Protein AF-A0A3D3NVE0-F1 (afdb_monomer)

Sequence (120 aa):
MKARNIKAADLFCGAGGTSTGAQMAADACGVRLELTAINHWDVAIETHSANHPGARHLCADVNDVRPETFFKRGELDWLFASPECTHFSKARGGLPVDDQRRCGARRVLDWAERIYPARI

Nearest PDB structures (foldseek):
  7qw7-assembly1_A  TM=7.336E-01  e=4.337E-04  Geobacillus stearothermophilus
  6uxx-assembly1_A  TM=7.575E-01  e=9.224E-04  Homo sapiens
  6d6y-assembly1_A  TM=6.893E-01  e=7.638E-04  Moorena bouillonii
  6ugh-assembly1_A  TM=7.575E-01  e=1.842E-03  Homo sapiens
  6cca-assembly1_A  TM=6.351E-01  e=5.237E-04  Sorangium cellulosum

pLDDT: mean 88.84, std 12.3, range [47.12, 98.44]

Solvent-accessible surface area (backbone atoms only — not comparable to full-atom values): 6992 Å² total; per-residue (Å²): 129,84,83,66,65,44,32,33,38,31,40,48,32,50,64,29,69,67,57,51,53,52,46,55,52,27,54,76,69,76,35,52,72,48,40,37,37,30,28,62,45,63,70,31,46,52,46,22,39,74,73,41,71,87,44,48,77,42,78,36,52,70,87,78,57,62,60,72,83,80,32,53,70,45,58,33,54,42,83,47,72,55,55,84,51,68,87,77,42,78,87,55,72,80,61,86,76,63,71,79,75,56,52,60,59,58,50,55,54,54,45,45,69,69,27,40,53,37,88,127

Structure (mmCIF, N/CA/C/O backbone):
data_AF-A0A3D3NVE0-F1
#
_entry.id   AF-A0A3D3NVE0-F1
#
loop_
_atom_site.group_PDB
_atom_site.id
_atom_site.type_symbol
_atom_site.label_atom_id
_atom_site.label_alt_id
_atom_site.label_comp_id
_atom_site.label_asym_id
_atom_site.label_entity_id
_atom_site.label_seq_id
_atom_site.pdbx_PDB_ins_code
_atom_site.Cartn_x
_atom_site.Cartn_y
_atom_site.Cartn_z
_atom_site.occupancy
_atom_site.B_iso_or_equiv
_atom_site.auth_seq_id
_atom_site.auth_comp_id
_atom_site.auth_asym_id
_atom_site.auth_atom_id
_atom_site.pdbx_PDB_model_num
ATOM 1 N N . MET A 1 1 ? -11.438 5.634 26.335 1.00 47.12 1 MET A N 1
ATOM 2 C CA . MET A 1 1 ? -11.748 5.729 24.890 1.00 47.12 1 MET A CA 1
ATOM 3 C C . MET A 1 1 ? -11.451 4.370 24.276 1.00 47.12 1 MET A C 1
ATOM 5 O O . MET A 1 1 ? -10.378 3.854 24.550 1.00 47.12 1 MET A O 1
ATOM 9 N N . LYS A 1 2 ? -12.382 3.737 23.546 1.00 49.00 2 LYS A N 1
ATOM 10 C CA . LYS A 1 2 ? -12.055 2.503 22.807 1.00 49.00 2 LYS A CA 1
ATOM 11 C C . LYS A 1 2 ? -11.011 2.860 21.750 1.00 49.00 2 LYS A C 1
ATOM 13 O O . LYS A 1 2 ? -11.224 3.822 21.015 1.00 49.00 2 LYS A O 1
ATOM 18 N N . ALA A 1 3 ? -9.904 2.127 21.702 1.00 60.00 3 ALA A N 1
ATOM 19 C CA . ALA A 1 3 ? -8.938 2.266 20.624 1.00 60.00 3 ALA A CA 1
ATOM 20 C C . ALA A 1 3 ? -9.660 1.997 19.296 1.00 60.00 3 ALA A C 1
ATOM 22 O O . ALA A 1 3 ? -10.305 0.958 19.147 1.00 60.00 3 ALA A O 1
ATOM 23 N N . ARG A 1 4 ? -9.642 2.966 18.375 1.00 79.69 4 ARG A N 1
ATOM 24 C CA . ARG A 1 4 ? -10.176 2.746 17.027 1.00 79.69 4 ARG A CA 1
ATOM 25 C C . ARG A 1 4 ? -9.146 1.984 16.206 1.00 79.69 4 ARG A C 1
ATOM 27 O O . ARG A 1 4 ? -7.949 2.199 16.380 1.00 79.69 4 ARG A O 1
ATOM 34 N N . ASN A 1 5 ? -9.627 1.119 15.322 1.00 89.62 5 ASN A N 1
ATOM 35 C CA . ASN A 1 5 ? -8.783 0.483 14.319 1.00 89.62 5 ASN A CA 1
ATOM 36 C C . ASN 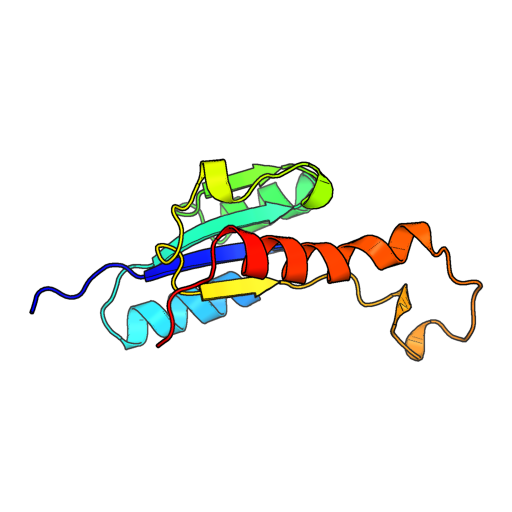A 1 5 ? -8.165 1.565 13.423 1.00 89.62 5 ASN A C 1
ATOM 38 O O . ASN A 1 5 ? -8.796 2.595 13.173 1.00 89.62 5 ASN A O 1
ATOM 42 N N . ILE A 1 6 ? -6.949 1.313 12.952 1.00 94.50 6 ILE A N 1
ATOM 43 C CA . ILE A 1 6 ? -6.244 2.162 11.997 1.00 94.50 6 ILE A CA 1
ATOM 44 C C . ILE A 1 6 ? -6.589 1.691 10.593 1.00 94.50 6 ILE A C 1
ATOM 46 O O . ILE A 1 6 ? -6.355 0.529 10.259 1.00 94.50 6 ILE A O 1
ATOM 50 N N . LYS A 1 7 ? -7.119 2.587 9.762 1.00 96.38 7 LYS A N 1
ATOM 51 C CA . LYS A 1 7 ? -7.389 2.302 8.349 1.00 96.38 7 LYS A CA 1
ATOM 52 C C . LYS A 1 7 ? -6.215 2.756 7.498 1.00 96.38 7 LYS A C 1
ATOM 54 O O . LYS A 1 7 ? -5.865 3.935 7.507 1.00 96.38 7 LYS A O 1
ATOM 59 N N . ALA A 1 8 ? -5.636 1.837 6.735 1.00 97.12 8 ALA A N 1
ATOM 60 C CA . ALA A 1 8 ? -4.471 2.110 5.906 1.00 97.12 8 ALA A CA 1
ATOM 61 C C . ALA A 1 8 ? -4.666 1.669 4.453 1.00 97.12 8 ALA A C 1
ATOM 63 O O . ALA A 1 8 ? -5.370 0.699 4.160 1.00 97.12 8 ALA A O 1
ATOM 64 N N . ALA A 1 9 ? -3.996 2.372 3.546 1.00 97.69 9 ALA A N 1
ATOM 65 C CA . ALA A 1 9 ? -3.888 2.013 2.142 1.00 97.69 9 ALA A CA 1
ATOM 66 C C . ALA A 1 9 ? -2.409 1.946 1.751 1.00 97.69 9 ALA A C 1
ATOM 68 O O . ALA A 1 9 ? -1.656 2.864 2.068 1.00 97.69 9 ALA A O 1
ATOM 69 N N . ASP A 1 10 ? -2.010 0.875 1.068 1.00 97.12 10 ASP A N 1
ATOM 70 C CA . ASP A 1 10 ? -0.666 0.676 0.521 1.00 97.12 10 ASP A CA 1
ATOM 71 C C . ASP A 1 10 ? -0.752 0.632 -1.008 1.00 97.12 10 ASP A C 1
ATOM 73 O O . ASP A 1 10 ? -1.164 -0.367 -1.610 1.00 97.12 10 ASP A O 1
ATOM 77 N N . LEU A 1 11 ? -0.444 1.769 -1.636 1.00 95.56 11 LEU A N 1
ATOM 78 C CA . LEU A 1 11 ? -0.409 1.906 -3.087 1.00 95.56 11 LEU A CA 1
ATOM 79 C C . LEU A 1 11 ? 0.919 1.368 -3.614 1.00 95.56 11 LEU A C 1
ATOM 81 O O . LEU A 1 11 ? 1.985 1.742 -3.119 1.00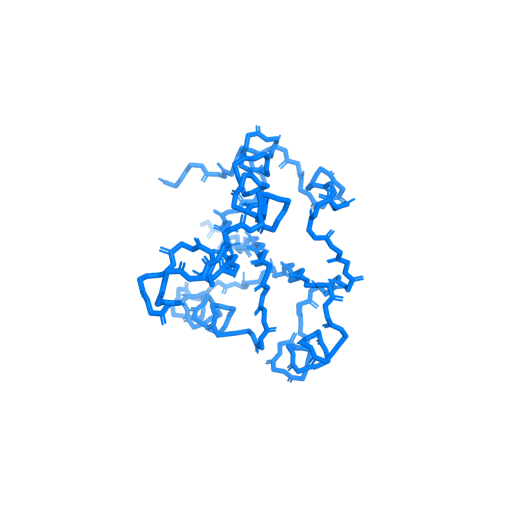 95.56 11 LEU A O 1
ATOM 85 N N . PHE A 1 12 ? 0.861 0.571 -4.681 1.00 94.25 12 PHE A N 1
ATOM 86 C CA . PHE A 1 12 ? 2.035 -0.100 -5.246 1.00 94.25 12 PHE A CA 1
ATOM 87 C C . PHE A 1 12 ? 2.681 -1.059 -4.230 1.00 94.25 12 PHE A C 1
ATOM 89 O O . PHE A 1 12 ? 3.901 -1.106 -4.097 1.00 94.25 12 PHE A O 1
ATOM 96 N N . CYS A 1 13 ? 1.865 -1.840 -3.514 1.00 95.31 13 CYS A N 1
ATOM 97 C CA . CYS A 1 13 ? 2.258 -2.539 -2.280 1.00 95.31 13 CYS A CA 1
ATOM 98 C C . CYS A 1 13 ? 3.393 -3.582 -2.408 1.00 95.31 13 CYS A C 1
ATOM 100 O O . CYS A 1 13 ? 3.895 -4.090 -1.404 1.00 95.31 13 CYS A O 1
ATOM 102 N N . GLY A 1 14 ? 3.822 -3.917 -3.630 1.00 94.12 14 GLY A N 1
ATOM 103 C CA . GLY A 1 14 ? 4.804 -4.970 -3.902 1.00 94.12 14 GLY A CA 1
ATOM 104 C C . GLY A 1 14 ? 4.514 -6.258 -3.121 1.00 94.12 14 GLY A C 1
ATOM 105 O O . GLY A 1 14 ? 3.377 -6.706 -3.054 1.00 94.12 14 GLY A O 1
ATOM 106 N N . ALA A 1 15 ? 5.544 -6.822 -2.487 1.00 94.94 15 ALA A N 1
ATOM 107 C CA . ALA A 1 15 ? 5.427 -7.994 -1.613 1.00 94.94 15 ALA A CA 1
ATOM 108 C C . ALA A 1 15 ? 5.016 -7.661 -0.157 1.00 94.94 15 ALA A C 1
ATOM 110 O O . ALA A 1 15 ? 4.991 -8.553 0.690 1.00 94.94 15 ALA A O 1
ATOM 111 N N . GLY A 1 16 ? 4.712 -6.395 0.156 1.00 96.62 16 GLY A N 1
ATOM 112 C CA . GLY A 1 16 ? 4.170 -5.986 1.456 1.00 96.62 16 GLY A CA 1
ATOM 113 C C . GLY A 1 16 ? 5.192 -5.574 2.515 1.00 96.62 16 GLY A C 1
ATOM 114 O O . GLY A 1 16 ? 4.900 -5.688 3.700 1.00 96.62 16 GLY A O 1
ATOM 115 N N . GLY A 1 17 ? 6.377 -5.085 2.132 1.00 97.19 17 GLY A N 1
ATOM 116 C CA . GLY A 1 17 ? 7.380 -4.602 3.095 1.00 97.19 17 GLY A CA 1
ATOM 117 C C . GLY A 1 17 ? 6.874 -3.436 3.958 1.00 97.19 17 GLY A C 1
ATOM 118 O O . GLY A 1 17 ? 6.977 -3.478 5.184 1.00 97.19 17 GLY A O 1
ATOM 119 N N . THR A 1 18 ? 6.259 -2.429 3.330 1.00 97.25 18 THR A N 1
ATOM 120 C CA . THR A 1 18 ? 5.625 -1.299 4.031 1.00 97.25 18 THR A CA 1
ATOM 121 C C . THR A 1 18 ? 4.457 -1.765 4.897 1.00 97.25 18 THR A C 1
ATOM 123 O O . THR A 1 18 ? 4.356 -1.379 6.059 1.00 97.25 18 THR A O 1
ATOM 126 N N . SER A 1 19 ? 3.628 -2.664 4.365 1.00 98.12 19 SER A N 1
ATOM 127 C CA . SER A 1 19 ? 2.516 -3.285 5.087 1.00 98.12 19 SER A CA 1
ATOM 128 C C . SER A 1 19 ? 2.960 -4.037 6.351 1.00 98.12 19 SER A C 1
ATOM 130 O O . SER A 1 19 ? 2.333 -3.886 7.398 1.00 98.12 19 SER A O 1
ATOM 132 N N . THR A 1 20 ? 4.088 -4.754 6.315 1.00 98.25 20 THR A N 1
ATOM 133 C CA . THR A 1 20 ? 4.683 -5.382 7.510 1.00 98.25 20 THR A CA 1
ATOM 134 C C . THR A 1 20 ? 5.078 -4.347 8.555 1.00 98.25 20 THR A C 1
ATOM 136 O O . THR A 1 20 ? 4.746 -4.506 9.728 1.00 98.25 20 THR A O 1
ATOM 139 N N . GLY A 1 21 ? 5.734 -3.259 8.145 1.00 97.88 21 GLY A N 1
ATOM 140 C CA . GLY A 1 21 ? 6.078 -2.169 9.061 1.00 97.88 21 GLY A CA 1
ATOM 141 C C . GLY A 1 21 ? 4.843 -1.521 9.696 1.00 97.88 21 GLY A C 1
ATOM 142 O O . GLY A 1 21 ? 4.826 -1.272 10.901 1.00 97.88 21 GLY A O 1
ATOM 143 N N . ALA A 1 22 ? 3.785 -1.306 8.909 1.00 97.12 22 ALA A N 1
ATOM 144 C CA . ALA A 1 22 ? 2.517 -0.773 9.402 1.00 97.12 22 ALA A CA 1
ATOM 145 C C . ALA A 1 22 ? 1.846 -1.718 10.412 1.00 97.12 22 ALA A C 1
ATOM 147 O O . ALA A 1 22 ? 1.358 -1.256 11.443 1.00 97.12 22 ALA A O 1
ATOM 148 N N . GLN A 1 23 ? 1.860 -3.030 10.151 1.00 97.62 23 GLN A N 1
ATOM 149 C CA . GLN A 1 23 ? 1.328 -4.036 11.071 1.00 97.62 23 GLN A CA 1
ATOM 150 C C . GLN A 1 23 ? 2.104 -4.037 12.394 1.00 97.62 23 GLN A C 1
ATOM 152 O O . GLN A 1 23 ? 1.496 -3.927 13.454 1.00 97.62 23 GLN A O 1
ATOM 157 N N . MET A 1 24 ? 3.440 -4.042 12.335 1.00 97.81 24 MET A N 1
ATOM 158 C CA . MET A 1 24 ? 4.293 -3.963 13.526 1.00 97.81 24 MET A CA 1
ATOM 159 C C . MET A 1 24 ? 4.015 -2.702 14.357 1.00 97.81 24 MET A C 1
ATOM 161 O O . MET A 1 24 ? 3.967 -2.769 15.585 1.00 97.81 24 MET A O 1
ATOM 165 N N . ALA A 1 25 ? 3.821 -1.552 13.703 1.00 95.88 25 ALA A N 1
ATOM 166 C CA . ALA A 1 25 ? 3.492 -0.302 14.383 1.00 95.88 25 ALA A CA 1
ATOM 167 C C . ALA A 1 25 ? 2.107 -0.352 15.050 1.00 95.88 25 ALA A C 1
ATOM 169 O O . ALA A 1 25 ? 1.961 0.070 16.197 1.00 95.88 25 ALA A O 1
ATOM 170 N N . ALA A 1 26 ? 1.100 -0.893 14.359 1.00 94.81 26 ALA A N 1
ATOM 171 C CA . ALA A 1 26 ? -0.242 -1.068 14.909 1.00 94.81 26 ALA A CA 1
ATOM 172 C C . ALA A 1 26 ? -0.235 -2.007 16.131 1.00 94.81 26 ALA A C 1
ATOM 174 O O . ALA A 1 26 ? -0.786 -1.657 17.179 1.00 94.81 26 ALA A O 1
ATOM 175 N N . ASP A 1 27 ? 0.472 -3.136 16.036 1.00 95.00 27 ASP A N 1
ATOM 176 C CA . ASP A 1 27 ? 0.617 -4.109 17.122 1.00 95.00 27 ASP A CA 1
ATOM 177 C C . ASP A 1 27 ? 1.300 -3.493 18.350 1.00 95.00 27 ASP A C 1
ATOM 179 O O . ASP A 1 27 ? 0.818 -3.652 19.473 1.00 95.00 27 ASP A O 1
ATOM 183 N N . ALA A 1 28 ? 2.371 -2.717 18.148 1.00 95.69 28 ALA A N 1
ATOM 184 C CA . ALA A 1 28 ? 3.071 -2.017 19.228 1.00 95.69 28 ALA A CA 1
ATOM 185 C C . ALA A 1 28 ? 2.179 -0.994 19.955 1.00 95.69 28 ALA A C 1
ATOM 187 O O . ALA A 1 28 ? 2.355 -0.747 21.149 1.00 95.69 28 ALA A O 1
ATOM 188 N N . CYS A 1 29 ? 1.204 -0.413 19.254 1.00 92.38 29 CYS A N 1
ATOM 189 C CA . CYS A 1 29 ? 0.216 0.498 19.827 1.00 92.38 29 CYS A CA 1
ATOM 190 C C . CYS A 1 29 ? -1.032 -0.212 20.385 1.00 92.38 29 CYS A C 1
ATOM 192 O O . CYS A 1 29 ? -1.916 0.459 20.920 1.00 92.38 29 CYS A O 1
ATOM 194 N N . GLY A 1 30 ? -1.133 -1.541 20.265 1.00 94.25 30 GLY A N 1
ATOM 195 C CA . GLY A 1 30 ? -2.308 -2.303 20.691 1.00 94.25 30 GLY A CA 1
ATOM 196 C C . GLY A 1 30 ? -3.571 -1.974 19.889 1.00 94.25 30 GLY A C 1
ATOM 197 O O . GLY A 1 30 ? -4.679 -2.052 20.426 1.00 94.25 30 GLY A O 1
ATOM 198 N N . VAL A 1 31 ? -3.420 -1.572 18.623 1.00 93.75 31 VAL A N 1
ATOM 199 C CA . VAL A 1 31 ? -4.526 -1.243 17.714 1.00 93.75 31 VAL A CA 1
ATOM 200 C C . VAL A 1 31 ? -4.543 -2.195 16.525 1.00 93.75 31 VAL A C 1
ATOM 202 O O . VAL A 1 31 ? -3.514 -2.709 16.102 1.00 93.75 31 VAL A O 1
ATOM 205 N N . ARG A 1 32 ? -5.725 -2.440 15.957 1.00 95.44 32 ARG A N 1
ATOM 206 C CA . ARG A 1 32 ? -5.856 -3.279 14.762 1.00 95.44 32 ARG A CA 1
ATOM 207 C C . ARG A 1 32 ? -5.611 -2.460 13.498 1.00 95.44 32 ARG A C 1
ATOM 209 O O . ARG A 1 32 ? -6.153 -1.363 13.376 1.00 95.44 32 ARG A O 1
ATOM 216 N N . LEU A 1 33 ? -4.894 -3.041 12.540 1.00 96.94 33 LEU A N 1
ATOM 217 C CA . LEU A 1 33 ? -4.755 -2.516 11.185 1.00 96.94 33 LEU A CA 1
ATOM 218 C C . LEU A 1 33 ? -5.863 -3.062 10.266 1.00 96.94 33 LEU A C 1
ATOM 220 O O . LEU A 1 33 ? -6.080 -4.270 10.172 1.00 96.94 33 LEU A O 1
ATOM 224 N N . GLU A 1 34 ? -6.560 -2.167 9.573 1.00 97.31 34 GLU A N 1
ATOM 225 C CA . GLU A 1 34 ? -7.450 -2.458 8.447 1.00 97.31 34 GLU A CA 1
ATOM 226 C C . GLU A 1 34 ? -6.768 -1.985 7.157 1.00 97.31 34 GLU A C 1
ATOM 228 O O . GLU A 1 34 ? -6.807 -0.802 6.814 1.00 97.31 34 GLU A O 1
ATOM 233 N N . LEU A 1 35 ? -6.104 -2.908 6.459 1.00 98.19 35 LEU A N 1
ATOM 234 C CA . LEU A 1 35 ? -5.235 -2.597 5.324 1.00 98.19 35 LEU A CA 1
ATOM 235 C C . LEU A 1 35 ? -5.925 -2.831 3.975 1.00 98.19 35 LEU A C 1
ATOM 237 O O . LEU A 1 35 ? -6.564 -3.858 3.756 1.00 98.19 35 LEU A O 1
ATOM 241 N N . THR A 1 36 ? -5.740 -1.898 3.042 1.00 98.12 36 THR A N 1
ATOM 242 C CA . THR A 1 36 ? -6.074 -2.051 1.617 1.00 98.12 36 THR A CA 1
ATOM 243 C C . THR A 1 36 ? -4.813 -1.964 0.774 1.00 98.12 36 THR A C 1
ATOM 245 O O . THR A 1 36 ? -4.184 -0.914 0.731 1.00 98.12 36 THR A O 1
ATOM 248 N N . ALA A 1 37 ? -4.446 -3.050 0.107 1.00 98.00 37 ALA A N 1
ATOM 249 C CA . ALA A 1 37 ? -3.223 -3.163 -0.677 1.00 98.00 37 ALA A CA 1
ATOM 250 C C . ALA A 1 37 ? -3.553 -3.204 -2.176 1.00 98.00 37 ALA A C 1
ATOM 252 O O . ALA A 1 37 ? -4.419 -3.973 -2.598 1.00 98.00 37 ALA A O 1
ATOM 253 N N . ILE A 1 38 ? -2.886 -2.368 -2.976 1.00 96.62 38 ILE A N 1
ATOM 254 C CA . ILE A 1 38 ? -3.159 -2.231 -4.413 1.00 96.62 38 ILE A CA 1
ATOM 255 C C . ILE A 1 38 ? -1.868 -2.423 -5.205 1.00 96.62 38 ILE A C 1
ATOM 257 O O . ILE A 1 38 ? -0.863 -1.750 -4.959 1.00 96.62 38 ILE A O 1
ATOM 261 N N . ASN A 1 39 ? -1.912 -3.308 -6.194 1.00 95.12 39 ASN A N 1
ATOM 262 C CA . ASN A 1 39 ? -0.843 -3.511 -7.165 1.00 95.12 39 ASN A CA 1
ATOM 263 C C . ASN A 1 39 ? -1.429 -4.035 -8.477 1.00 95.12 39 ASN A C 1
ATOM 265 O O . ASN A 1 39 ? -2.448 -4.702 -8.447 1.00 95.12 39 ASN A O 1
ATOM 269 N N . HIS A 1 40 ? -0.788 -3.785 -9.614 1.00 93.38 40 HIS A N 1
ATOM 270 C CA . HIS A 1 40 ? -1.263 -4.278 -10.911 1.00 93.38 40 HIS A CA 1
ATOM 271 C C . HIS A 1 40 ? -0.708 -5.661 -11.274 1.00 93.38 40 HIS A C 1
ATOM 273 O O . HIS A 1 40 ? -1.150 -6.256 -12.251 1.00 93.38 40 HIS A O 1
ATOM 279 N N . TRP A 1 41 ? 0.305 -6.143 -10.549 1.00 94.50 41 TRP A N 1
ATOM 280 C CA . TRP A 1 41 ? 0.989 -7.388 -10.874 1.00 94.50 41 TRP A CA 1
ATOM 281 C C . TRP A 1 41 ? 0.481 -8.542 -10.008 1.00 94.50 41 TRP A C 1
ATOM 283 O O . TRP A 1 41 ? 0.656 -8.528 -8.788 1.00 94.50 41 TRP A O 1
ATOM 293 N N . ASP A 1 42 ? -0.082 -9.570 -10.648 1.00 95.94 42 ASP A N 1
ATOM 294 C CA . ASP A 1 42 ? -0.667 -10.736 -9.971 1.00 95.94 42 ASP A CA 1
ATOM 295 C C . ASP A 1 42 ? 0.297 -11.399 -8.983 1.00 95.94 42 ASP A C 1
ATOM 297 O O . ASP A 1 42 ? -0.073 -11.664 -7.844 1.00 95.94 42 ASP A O 1
ATOM 301 N N . VAL A 1 43 ? 1.562 -11.588 -9.373 1.00 97.44 43 VAL A N 1
ATOM 302 C CA . VAL A 1 43 ? 2.584 -12.216 -8.513 1.00 97.44 43 VAL A CA 1
ATOM 303 C C . VAL A 1 43 ? 2.849 -11.377 -7.260 1.00 97.44 43 VAL A C 1
ATOM 305 O O . VAL A 1 43 ? 3.061 -11.923 -6.174 1.00 97.44 43 VAL A O 1
ATOM 308 N N . ALA A 1 44 ? 2.817 -10.045 -7.382 1.00 95.00 44 ALA A N 1
ATOM 309 C CA . ALA A 1 44 ? 2.956 -9.164 -6.227 1.00 95.00 44 ALA A CA 1
ATOM 310 C C . ALA A 1 44 ? 1.762 -9.325 -5.280 1.00 95.00 44 ALA A C 1
ATOM 312 O O . ALA A 1 44 ? 1.964 -9.477 -4.078 1.00 95.00 44 ALA A O 1
ATOM 313 N N . ILE A 1 45 ? 0.537 -9.362 -5.813 1.00 97.62 45 ILE A N 1
ATOM 314 C CA . ILE A 1 45 ? -0.677 -9.568 -5.014 1.00 97.62 45 ILE A CA 1
ATOM 315 C C . ILE A 1 45 ? -0.704 -10.947 -4.360 1.00 97.62 45 ILE A C 1
ATOM 317 O O . ILE A 1 45 ? -1.035 -11.034 -3.180 1.00 97.62 45 ILE A O 1
ATOM 321 N N . GLU A 1 46 ? -0.327 -12.007 -5.069 1.00 98.31 46 GLU A N 1
ATOM 322 C CA . GLU A 1 46 ? -0.241 -13.363 -4.520 1.00 98.31 46 GLU A CA 1
ATOM 323 C C . GLU A 1 46 ? 0.747 -13.410 -3.348 1.00 98.31 46 GLU A C 1
ATOM 325 O O . GLU A 1 46 ? 0.392 -13.820 -2.240 1.00 98.31 46 GLU A O 1
ATOM 330 N N . THR A 1 47 ? 1.956 -12.881 -3.555 1.00 98.38 47 THR A N 1
ATOM 331 C CA . THR A 1 47 ? 2.990 -12.810 -2.512 1.00 98.38 47 THR A CA 1
ATOM 332 C C . THR A 1 47 ? 2.517 -11.976 -1.320 1.00 98.38 47 THR A C 1
ATOM 334 O O . THR A 1 47 ? 2.657 -12.377 -0.165 1.00 98.38 47 THR A O 1
ATOM 337 N N . HIS A 1 48 ? 1.914 -10.817 -1.581 1.00 98.38 48 HIS A N 1
ATOM 338 C CA . HIS A 1 48 ? 1.381 -9.951 -0.536 1.00 98.38 48 HIS A CA 1
ATOM 339 C C . HIS A 1 48 ? 0.204 -10.598 0.206 1.00 98.38 48 HIS A C 1
ATOM 341 O O . HIS A 1 48 ? 0.019 -10.341 1.393 1.00 98.38 48 HIS A O 1
ATOM 347 N N . SER A 1 49 ? -0.612 -11.418 -0.456 1.00 98.44 49 SER A N 1
ATOM 348 C CA . SER A 1 49 ? -1.726 -12.149 0.165 1.00 98.44 49 SER A CA 1
ATOM 349 C C . SER A 1 49 ? -1.222 -13.248 1.088 1.00 98.44 49 SER A C 1
ATOM 351 O O . SER A 1 49 ? -1.753 -13.403 2.185 1.00 98.44 49 SER A O 1
ATOM 353 N N . ALA A 1 50 ? -0.154 -13.947 0.694 1.00 98.25 50 ALA A N 1
ATOM 354 C CA . ALA A 1 50 ? 0.517 -14.913 1.557 1.00 98.25 50 ALA A CA 1
ATOM 355 C C . ALA A 1 50 ? 1.114 -14.247 2.812 1.00 98.25 50 ALA A C 1
ATOM 357 O O . ALA A 1 50 ? 0.985 -14.780 3.912 1.00 98.25 50 ALA A O 1
ATOM 358 N N . ASN A 1 51 ? 1.716 -13.062 2.660 1.00 97.81 51 ASN A N 1
ATOM 359 C CA . ASN A 1 51 ? 2.318 -12.321 3.774 1.00 97.81 51 ASN A CA 1
ATOM 360 C C . ASN A 1 51 ? 1.281 -11.630 4.678 1.00 97.81 51 ASN A C 1
ATOM 362 O O . ASN A 1 51 ? 1.481 -11.538 5.886 1.00 97.81 51 ASN A O 1
ATOM 366 N N . HIS A 1 52 ? 0.178 -11.142 4.100 1.00 97.94 52 HIS A N 1
ATOM 367 C CA . HIS A 1 52 ? -0.827 -10.305 4.768 1.00 97.94 52 HIS A CA 1
ATOM 368 C C . HIS A 1 52 ? -2.257 -10.794 4.478 1.00 97.94 52 HIS A C 1
ATOM 370 O O . HIS A 1 52 ? -3.025 -10.076 3.833 1.00 97.94 52 HIS A O 1
ATOM 376 N N . PRO A 1 53 ? -2.665 -11.987 4.953 1.00 97.56 53 PRO A N 1
ATOM 377 C CA . PRO A 1 53 ? -3.943 -12.610 4.580 1.00 97.56 53 PRO A CA 1
ATOM 378 C C . PRO A 1 53 ? -5.187 -11.853 5.075 1.00 97.56 53 PRO A C 1
ATOM 380 O O . PRO A 1 53 ? -6.288 -12.086 4.587 1.00 97.56 53 PRO A O 1
ATOM 383 N N . GLY A 1 54 ? -5.033 -10.956 6.055 1.00 95.94 54 GLY A N 1
ATOM 384 C CA . GLY A 1 54 ? -6.117 -10.120 6.580 1.00 95.94 54 GLY A CA 1
ATOM 385 C C . GLY A 1 54 ? -6.337 -8.804 5.827 1.00 95.94 54 GLY A C 1
ATOM 386 O O . GLY A 1 54 ? -7.257 -8.063 6.179 1.00 95.94 54 GLY A O 1
ATOM 387 N N . ALA A 1 55 ? -5.495 -8.481 4.842 1.00 97.94 55 ALA A N 1
ATOM 388 C CA . ALA A 1 55 ? -5.636 -7.269 4.045 1.00 97.94 55 ALA A CA 1
ATOM 389 C C . ALA A 1 55 ? -6.698 -7.437 2.948 1.00 97.94 55 ALA A C 1
ATOM 391 O O . ALA A 1 55 ? -7.002 -8.540 2.502 1.00 97.94 55 ALA A O 1
ATOM 392 N N . ARG A 1 56 ? -7.257 -6.317 2.488 1.00 98.00 56 ARG A N 1
ATOM 393 C CA . ARG A 1 56 ? -8.046 -6.258 1.257 1.00 98.00 56 ARG A CA 1
ATOM 394 C C . ARG A 1 56 ? -7.104 -6.012 0.085 1.00 98.00 56 ARG A C 1
ATOM 396 O O . ARG A 1 56 ? -6.545 -4.921 -0.009 1.00 98.00 56 ARG A O 1
ATOM 403 N N . HIS A 1 57 ? -6.975 -6.973 -0.820 1.00 98.06 57 HIS A N 1
ATOM 404 C CA . HIS A 1 57 ? -6.108 -6.854 -1.994 1.00 98.06 57 HIS A CA 1
ATOM 405 C C . HIS A 1 57 ? -6.887 -6.479 -3.244 1.00 98.06 57 HIS A C 1
ATOM 407 O O . HIS A 1 57 ? -7.980 -6.986 -3.492 1.00 98.06 57 HIS A O 1
ATOM 413 N N . LEU A 1 58 ? -6.290 -5.610 -4.052 1.00 97.19 58 LEU A N 1
ATOM 414 C CA . LEU A 1 58 ? -6.770 -5.282 -5.383 1.00 97.19 58 LEU A CA 1
ATOM 415 C C . LEU A 1 58 ? -5.645 -5.481 -6.386 1.00 97.19 58 LEU A C 1
ATOM 417 O O . LEU A 1 58 ? -4.654 -4.748 -6.350 1.00 97.19 58 LEU A O 1
ATOM 421 N N . CYS A 1 59 ? -5.838 -6.447 -7.287 1.00 96.44 59 CYS A N 1
ATOM 422 C CA . CYS A 1 59 ? -5.014 -6.566 -8.478 1.00 96.44 59 CYS A CA 1
ATOM 423 C C . CYS A 1 59 ? -5.542 -5.616 -9.559 1.00 96.44 59 CYS A C 1
ATOM 425 O O . CYS A 1 59 ? -6.473 -5.945 -10.292 1.00 96.44 59 CYS A O 1
ATOM 427 N N . ALA A 1 60 ? -5.026 -4.392 -9.572 1.00 93.56 60 ALA A N 1
ATOM 428 C CA . ALA A 1 60 ? -5.421 -3.341 -10.496 1.00 93.56 60 ALA A CA 1
ATOM 429 C C . ALA A 1 60 ? -4.310 -2.297 -10.629 1.00 93.56 60 ALA A C 1
ATOM 431 O O . ALA A 1 60 ? -3.531 -2.069 -9.697 1.00 93.56 60 ALA A O 1
ATOM 432 N N . ASP A 1 61 ? -4.272 -1.605 -11.767 1.00 90.50 61 ASP A N 1
ATOM 433 C CA . ASP A 1 61 ? -3.502 -0.369 -11.856 1.00 90.50 61 ASP A CA 1
ATOM 434 C C . ASP A 1 61 ? -4.091 0.656 -10.878 1.00 90.50 61 ASP A C 1
ATOM 436 O O . ASP A 1 61 ? -5.283 0.965 -10.909 1.00 90.50 61 ASP A O 1
ATOM 440 N N . VAL A 1 62 ? -3.242 1.210 -10.009 1.00 89.75 62 VAL A N 1
ATOM 441 C CA . VAL A 1 62 ? -3.602 2.274 -9.058 1.00 89.75 62 VAL A CA 1
ATOM 442 C C . VAL A 1 62 ? -4.254 3.461 -9.782 1.00 89.75 62 VAL A C 1
ATOM 444 O O . VAL A 1 62 ? -5.063 4.179 -9.195 1.00 89.75 62 VAL A O 1
ATOM 447 N N . ASN A 1 63 ? -3.941 3.659 -11.065 1.00 86.88 63 ASN A N 1
ATOM 448 C CA . ASN A 1 63 ? -4.541 4.687 -11.901 1.00 86.88 63 ASN A CA 1
ATOM 449 C C . ASN A 1 63 ? -6.037 4.513 -12.153 1.00 86.88 63 ASN A C 1
ATOM 451 O O . ASN A 1 63 ? -6.733 5.522 -12.297 1.00 8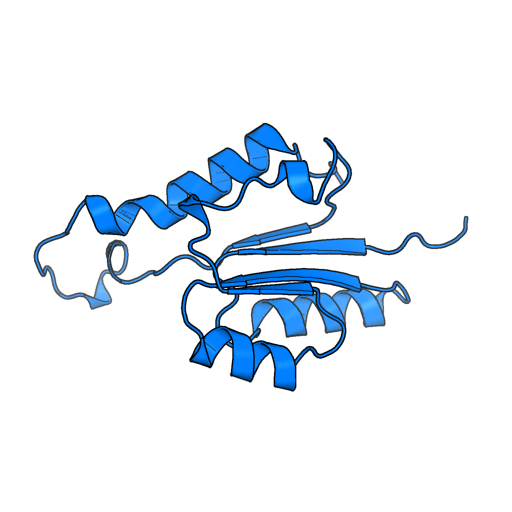6.88 63 ASN A O 1
ATOM 455 N N . ASP A 1 64 ? -6.523 3.279 -12.157 1.00 89.94 64 ASP A N 1
ATOM 456 C CA . ASP A 1 64 ? -7.926 2.957 -12.411 1.00 89.94 64 ASP A CA 1
ATOM 457 C C . ASP A 1 64 ? -8.737 2.864 -11.113 1.00 89.94 64 ASP A C 1
ATOM 459 O O . ASP A 1 64 ? -9.971 2.832 -11.123 1.00 89.94 64 ASP A O 1
ATOM 463 N N . VAL A 1 65 ? -8.052 2.879 -9.967 1.00 92.31 65 VAL A N 1
ATOM 464 C CA . VAL A 1 65 ? -8.672 2.716 -8.658 1.00 92.31 65 VAL A CA 1
ATOM 465 C C . VAL A 1 65 ? -9.044 4.064 -8.044 1.00 92.31 65 VAL A C 1
ATOM 467 O O . VAL A 1 65 ? -8.202 4.917 -7.753 1.00 92.31 65 VAL A O 1
ATOM 470 N N . ARG A 1 66 ? -10.343 4.233 -7.778 1.00 93.19 66 ARG A N 1
ATOM 471 C CA . ARG A 1 66 ? -10.901 5.419 -7.118 1.00 93.19 66 ARG A CA 1
ATOM 472 C C . ARG A 1 66 ? -10.936 5.235 -5.596 1.00 93.19 66 ARG A C 1
ATOM 474 O O . ARG A 1 66 ? -11.655 4.347 -5.133 1.00 93.19 66 ARG A O 1
ATOM 481 N N . PRO A 1 67 ? -10.228 6.057 -4.803 1.00 94.00 67 PRO A N 1
ATOM 482 C CA . PRO A 1 67 ? -10.160 5.882 -3.350 1.00 94.00 67 PRO A CA 1
ATOM 483 C C . PRO A 1 67 ? -11.513 6.030 -2.643 1.00 94.00 67 PRO A C 1
ATOM 485 O O . PRO A 1 67 ? -11.745 5.410 -1.607 1.00 94.00 67 PRO A O 1
ATOM 488 N N . GLU A 1 68 ? -12.436 6.793 -3.228 1.00 94.88 68 GLU A N 1
ATOM 489 C CA . GLU A 1 68 ? -13.772 7.057 -2.688 1.00 94.88 68 GLU A CA 1
ATOM 490 C C . GLU A 1 68 ? -14.658 5.802 -2.641 1.00 94.88 68 GLU A C 1
ATOM 492 O O . GLU A 1 68 ? -15.667 5.772 -1.940 1.00 94.88 68 GLU A O 1
ATOM 497 N N . THR A 1 69 ? -14.277 4.747 -3.368 1.00 93.62 69 THR A N 1
ATOM 498 C CA . THR A 1 69 ? -14.949 3.438 -3.311 1.00 93.62 69 THR A CA 1
ATOM 499 C C . THR A 1 69 ? -14.665 2.685 -2.009 1.00 93.62 69 THR A C 1
ATOM 501 O O . THR A 1 69 ? -15.391 1.755 -1.657 1.00 93.62 69 THR A O 1
ATOM 504 N N . PHE A 1 70 ? -13.629 3.094 -1.276 1.00 92.62 70 PHE A N 1
ATOM 505 C CA . PHE A 1 70 ? -13.133 2.404 -0.088 1.00 92.62 70 PHE A CA 1
ATOM 506 C C . PHE A 1 70 ? -13.142 3.262 1.162 1.00 92.62 70 PHE A C 1
ATOM 508 O O . PHE A 1 70 ? -13.300 2.721 2.256 1.00 92.62 70 PHE A O 1
ATOM 515 N N . PHE A 1 71 ? -12.930 4.565 0.993 1.00 95.00 71 PHE A N 1
ATOM 516 C CA . PHE A 1 71 ? -12.754 5.502 2.085 1.00 95.00 71 PHE A CA 1
ATOM 517 C C . PHE A 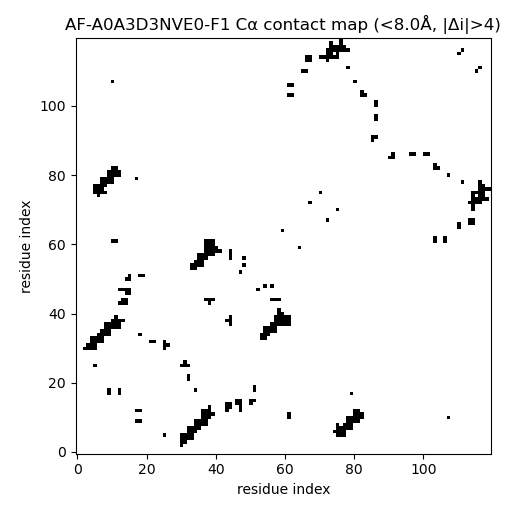1 71 ? -13.565 6.762 1.815 1.00 95.00 71 PHE A C 1
ATOM 519 O O . PHE A 1 71 ? -13.497 7.361 0.740 1.00 95.00 71 PHE A O 1
ATOM 526 N N . LYS A 1 72 ? -14.309 7.201 2.822 1.00 94.12 72 LYS A N 1
ATOM 527 C CA . LYS A 1 72 ? -14.877 8.542 2.869 1.00 94.12 72 LYS A CA 1
ATOM 528 C C . LYS A 1 72 ? -13.771 9.551 3.153 1.00 94.12 72 LYS A C 1
ATOM 530 O O . LYS A 1 72 ? -12.689 9.224 3.644 1.00 94.12 72 LYS A O 1
ATOM 535 N N . ARG A 1 73 ? -14.068 10.819 2.879 1.00 94.56 73 ARG A N 1
ATOM 536 C CA . ARG A 1 73 ? -13.152 11.909 3.203 1.00 94.56 73 ARG A CA 1
ATOM 537 C C . ARG A 1 73 ? -12.795 11.897 4.699 1.00 94.56 73 ARG A C 1
ATOM 539 O O . ARG A 1 73 ? -13.702 11.880 5.526 1.00 94.56 73 ARG A O 1
ATOM 546 N N . GLY A 1 74 ? -11.505 11.927 5.034 1.00 93.38 74 GLY A N 1
ATOM 547 C CA . GLY A 1 74 ? -10.999 11.892 6.411 1.00 93.38 74 GLY A CA 1
ATOM 548 C C . GLY A 1 74 ? -11.078 10.528 7.104 1.00 93.38 74 GLY A C 1
ATOM 549 O O . GLY A 1 74 ? -10.785 10.454 8.292 1.00 93.38 74 GLY A O 1
ATOM 550 N N . GLU A 1 75 ? -11.492 9.466 6.404 1.00 94.62 75 GLU A N 1
ATOM 551 C CA . GLU A 1 75 ? -11.628 8.123 6.987 1.00 94.62 75 GLU A CA 1
ATOM 552 C C . GLU A 1 75 ? -10.321 7.322 6.969 1.00 94.62 75 GLU A C 1
ATOM 554 O O . GLU A 1 75 ? -10.117 6.469 7.829 1.00 94.62 75 GLU A O 1
ATOM 559 N N . 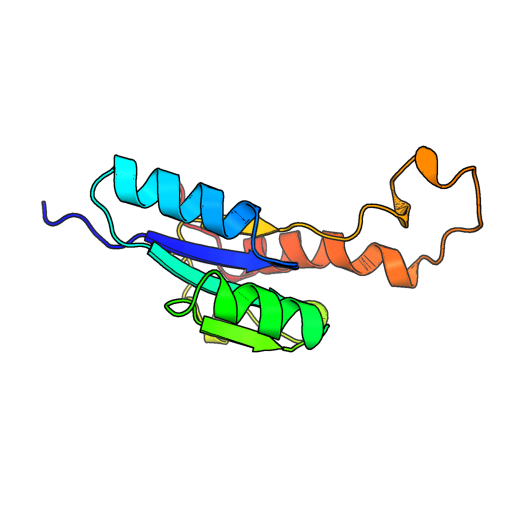LEU A 1 76 ? -9.456 7.565 5.983 1.00 95.31 76 LEU A N 1
ATOM 560 C CA . LEU A 1 76 ? -8.165 6.892 5.890 1.00 95.31 76 LEU A CA 1
ATOM 561 C C . LEU A 1 76 ? -7.167 7.537 6.854 1.00 95.31 76 LEU A C 1
ATOM 563 O O . LEU A 1 76 ? -6.926 8.739 6.756 1.00 95.31 76 LEU A O 1
ATOM 567 N N . ASP A 1 77 ? -6.553 6.740 7.725 1.00 95.31 77 ASP A N 1
ATOM 568 C CA . ASP A 1 77 ? -5.544 7.214 8.672 1.00 95.31 77 ASP A CA 1
ATOM 569 C C . ASP A 1 77 ? -4.160 7.278 8.033 1.00 95.31 77 ASP A C 1
ATOM 571 O O . ASP A 1 77 ? -3.481 8.300 8.117 1.00 95.31 77 ASP A O 1
ATOM 575 N N . TRP A 1 78 ? -3.746 6.194 7.372 1.00 95.44 78 TRP A N 1
ATOM 576 C CA . TRP A 1 78 ? -2.420 6.080 6.767 1.00 95.44 78 TRP A CA 1
ATOM 577 C C . TRP A 1 78 ? -2.514 5.841 5.264 1.00 95.44 78 TRP A C 1
ATOM 579 O O . TRP A 1 78 ? -3.147 4.892 4.801 1.00 95.44 78 TRP A O 1
ATOM 589 N N . LEU A 1 79 ? -1.837 6.696 4.500 1.00 95.81 79 LEU A N 1
ATOM 590 C CA . LEU A 1 79 ? -1.645 6.522 3.067 1.00 95.81 79 LEU A CA 1
ATOM 591 C C . LEU A 1 79 ? -0.168 6.247 2.799 1.00 95.81 79 LEU A C 1
ATOM 593 O O . LEU A 1 79 ? 0.666 7.147 2.895 1.00 95.81 79 LEU A O 1
ATOM 597 N N . PHE A 1 80 ? 0.139 5.006 2.443 1.00 95.75 80 PHE A N 1
ATOM 598 C CA . PHE A 1 80 ? 1.448 4.599 1.965 1.00 95.75 80 PHE A CA 1
ATOM 599 C C . PHE A 1 80 ? 1.437 4.502 0.443 1.00 95.75 80 PHE A C 1
ATOM 601 O O . PHE A 1 80 ? 0.443 4.100 -0.164 1.00 95.75 80 PHE A O 1
ATOM 608 N N . ALA A 1 81 ? 2.555 4.864 -0.181 1.00 93.00 81 ALA A N 1
ATOM 609 C CA . ALA A 1 81 ? 2.734 4.686 -1.610 1.00 93.00 81 ALA A CA 1
ATOM 610 C C . ALA A 1 81 ? 4.201 4.436 -1.950 1.00 93.00 81 ALA A C 1
ATOM 612 O O . ALA A 1 81 ? 5.069 5.228 -1.582 1.00 93.00 81 ALA A O 1
ATOM 613 N N . SER A 1 82 ? 4.455 3.361 -2.694 1.00 90.06 82 SER A N 1
ATOM 614 C CA . SER A 1 82 ? 5.803 2.946 -3.107 1.00 90.06 82 SER A CA 1
ATOM 615 C C . SER A 1 82 ? 5.923 2.867 -4.639 1.00 90.06 82 SER A C 1
ATOM 617 O O . SER A 1 82 ? 6.141 1.783 -5.179 1.00 90.06 82 SER A O 1
ATOM 619 N N . PRO A 1 83 ? 5.732 3.981 -5.377 1.00 88.75 83 PRO A N 1
ATOM 620 C CA . PRO A 1 83 ? 5.781 3.965 -6.838 1.00 88.75 83 PRO A CA 1
ATOM 621 C C . PRO A 1 83 ? 7.176 3.581 -7.355 1.00 88.75 83 PRO A C 1
ATOM 623 O O . PRO A 1 83 ? 8.182 3.726 -6.656 1.00 88.75 83 PRO A O 1
ATOM 626 N N . GLU A 1 84 ? 7.248 3.119 -8.607 1.00 82.94 84 GLU A N 1
ATOM 627 C CA . GLU A 1 84 ? 8.515 2.702 -9.208 1.00 82.94 84 GLU A CA 1
ATOM 628 C C . GLU A 1 84 ? 9.564 3.828 -9.193 1.00 82.94 84 GLU A C 1
ATOM 630 O O . GLU A 1 84 ? 9.323 4.963 -9.608 1.00 82.94 84 GLU A O 1
ATOM 635 N N . CYS A 1 85 ? 10.772 3.508 -8.729 1.00 83.56 85 CYS A N 1
ATOM 636 C CA . CYS A 1 85 ? 11.867 4.473 -8.649 1.00 83.56 85 CYS A CA 1
ATOM 637 C C . CYS A 1 85 ? 12.677 4.558 -9.948 1.00 83.56 85 CYS A C 1
ATOM 639 O O . CYS A 1 85 ? 13.441 5.508 -10.122 1.00 83.56 85 CYS A O 1
ATOM 641 N N . THR A 1 86 ? 12.511 3.594 -10.865 1.00 79.50 86 THR A N 1
ATOM 642 C CA . THR A 1 86 ? 13.294 3.436 -12.101 1.00 79.50 86 THR A CA 1
ATOM 643 C C . THR A 1 86 ? 13.453 4.754 -12.837 1.00 79.50 86 THR A C 1
ATOM 645 O O . THR A 1 86 ? 14.562 5.124 -13.216 1.00 79.50 86 THR A O 1
ATOM 648 N N . HIS A 1 87 ? 12.360 5.507 -12.992 1.00 78.25 87 HIS A N 1
ATOM 649 C CA . HIS A 1 87 ? 12.374 6.723 -13.795 1.00 78.25 87 HIS A CA 1
ATOM 650 C C . HIS A 1 87 ? 12.947 7.964 -13.101 1.00 78.25 87 HIS A C 1
ATOM 652 O O . HIS A 1 87 ? 13.269 8.940 -13.782 1.00 78.25 87 HIS A O 1
ATOM 658 N N . PHE A 1 88 ? 13.144 7.881 -11.786 1.00 79.75 88 PHE A N 1
ATOM 659 C CA . PHE A 1 88 ? 13.621 8.953 -10.912 1.00 79.75 88 PHE A CA 1
ATOM 660 C C . PHE A 1 88 ? 15.026 8.676 -10.356 1.00 79.75 88 PHE A C 1
ATOM 662 O O . PHE A 1 88 ? 15.692 9.578 -9.851 1.00 79.75 88 PHE A O 1
ATOM 669 N N . SER A 1 89 ? 15.492 7.428 -10.449 1.00 80.94 89 SER A N 1
ATOM 670 C CA . SER A 1 89 ? 16.767 6.993 -9.894 1.00 80.94 89 SER A CA 1
ATOM 671 C C . SER A 1 89 ? 17.941 7.305 -10.821 1.00 80.94 89 SER A C 1
ATOM 673 O O . SER A 1 89 ? 17.937 6.970 -12.008 1.00 80.94 89 SER A O 1
ATOM 675 N N . LYS A 1 90 ? 19.020 7.852 -10.243 1.00 81.25 90 LYS A N 1
ATOM 676 C CA . LYS A 1 90 ? 20.318 8.005 -10.926 1.00 81.25 90 LYS A CA 1
ATOM 677 C C . LYS A 1 90 ? 20.928 6.657 -11.329 1.00 81.25 90 LYS A C 1
ATOM 679 O O . LYS A 1 90 ? 21.677 6.605 -12.300 1.00 81.25 90 LYS A O 1
ATOM 684 N N . ALA A 1 91 ? 20.572 5.571 -10.634 1.00 84.12 91 ALA A N 1
ATOM 685 C CA . ALA A 1 91 ? 21.062 4.223 -10.927 1.00 84.12 91 ALA A CA 1
ATOM 686 C C . ALA A 1 91 ? 20.645 3.714 -12.320 1.00 84.12 91 ALA A C 1
ATOM 688 O O . ALA A 1 91 ? 21.249 2.777 -12.829 1.00 84.12 91 ALA A O 1
ATOM 689 N N . ARG A 1 92 ? 19.659 4.353 -12.970 1.00 76.31 92 ARG A N 1
ATOM 690 C CA . ARG A 1 92 ? 19.232 4.028 -14.340 1.00 76.31 92 ARG A CA 1
ATOM 691 C C . ARG A 1 92 ? 20.275 4.393 -15.414 1.00 76.31 92 ARG A C 1
ATOM 693 O O . ARG A 1 92 ? 20.108 4.022 -16.570 1.00 76.31 92 ARG A O 1
ATOM 700 N N . GLY A 1 93 ? 21.320 5.159 -15.085 1.00 79.12 93 GLY A N 1
ATOM 701 C CA . GLY A 1 93 ? 22.436 5.407 -16.011 1.00 79.12 93 GLY A CA 1
ATOM 702 C C . GLY A 1 93 ? 22.092 6.247 -17.250 1.00 79.12 93 GLY A C 1
ATOM 703 O O . GLY A 1 93 ? 22.716 6.081 -18.290 1.00 79.12 93 GLY A O 1
ATOM 704 N N . GLY A 1 94 ? 21.098 7.140 -17.171 1.00 71.06 94 GLY A N 1
ATOM 705 C CA . GLY A 1 94 ? 20.805 8.097 -18.251 1.00 71.06 94 GLY A CA 1
ATOM 706 C C . GLY A 1 94 ? 19.989 7.556 -19.433 1.00 71.06 94 GLY A C 1
ATOM 707 O O . GLY A 1 94 ? 19.822 8.275 -20.413 1.00 71.06 94 GLY A O 1
ATOM 708 N N . LEU A 1 95 ? 19.436 6.338 -19.342 1.00 71.00 95 LEU A N 1
ATOM 709 C CA . LEU A 1 95 ? 18.511 5.805 -20.356 1.00 71.00 95 LEU A CA 1
ATOM 710 C C . LEU A 1 95 ? 17.326 6.765 -20.608 1.00 71.00 95 LEU A C 1
ATOM 712 O O . LEU A 1 95 ? 16.918 7.445 -19.657 1.00 71.00 95 LEU A O 1
ATOM 716 N N . PRO A 1 96 ? 16.756 6.818 -21.832 1.00 65.69 96 PRO A N 1
ATOM 717 C CA . PRO A 1 96 ? 15.605 7.663 -22.149 1.00 65.69 96 PRO A CA 1
ATOM 718 C C . PRO A 1 96 ? 14.470 7.495 -21.137 1.00 65.69 96 PRO A C 1
ATOM 720 O O . PRO A 1 96 ? 14.166 6.385 -20.696 1.00 65.69 96 PRO A O 1
ATOM 723 N N . VAL A 1 97 ? 13.865 8.612 -20.729 1.00 64.88 97 VAL A N 1
ATOM 724 C CA . VAL A 1 97 ? 12.717 8.586 -19.821 1.00 64.88 97 VAL A CA 1
ATOM 725 C C . VAL A 1 97 ? 11.455 8.467 -20.662 1.00 64.88 97 VAL A C 1
ATOM 727 O O . VAL A 1 97 ? 11.192 9.335 -21.487 1.00 64.88 97 VAL A O 1
ATOM 730 N N . ASP A 1 98 ? 10.668 7.424 -20.422 1.00 67.56 98 ASP A N 1
ATOM 731 C CA . ASP A 1 98 ? 9.278 7.396 -20.857 1.00 67.56 98 ASP A CA 1
ATOM 732 C C . ASP A 1 98 ? 8.434 8.209 -19.862 1.00 67.56 98 ASP A C 1
ATOM 734 O O . ASP A 1 98 ? 8.350 7.874 -18.676 1.00 67.56 98 ASP A O 1
ATOM 738 N N . ASP A 1 99 ? 7.849 9.310 -20.332 1.00 54.84 99 ASP A N 1
ATOM 739 C CA . ASP A 1 99 ? 7.035 10.202 -19.508 1.00 54.84 99 ASP A CA 1
A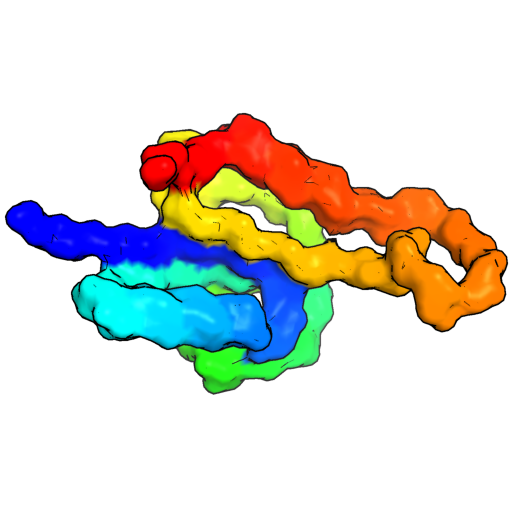TOM 740 C C . ASP A 1 99 ? 5.722 9.556 -19.054 1.00 54.84 99 ASP A C 1
ATOM 742 O O . ASP A 1 99 ? 5.256 9.863 -17.954 1.00 54.84 99 ASP A O 1
ATOM 746 N N . GLN A 1 100 ? 5.169 8.610 -19.822 1.00 53.50 100 GLN A N 1
ATOM 747 C CA . GLN A 1 100 ? 3.955 7.884 -19.435 1.00 53.50 100 GLN A CA 1
ATOM 748 C C . GLN A 1 100 ? 4.202 7.014 -18.196 1.00 53.50 100 GLN A C 1
ATOM 750 O O . GLN A 1 100 ? 3.340 6.905 -17.324 1.00 53.50 100 GLN A O 1
ATOM 755 N N . ARG A 1 101 ? 5.423 6.488 -18.037 1.00 61.91 101 ARG A N 1
ATOM 756 C CA . ARG A 1 101 ? 5.819 5.683 -16.870 1.00 61.91 101 ARG A CA 1
ATOM 757 C C . ARG A 1 101 ? 6.063 6.506 -15.598 1.00 61.91 101 ARG A C 1
ATOM 759 O O . ARG A 1 101 ? 6.041 5.971 -14.496 1.00 61.91 101 ARG A O 1
ATOM 766 N N . ARG A 1 102 ? 6.198 7.839 -15.691 1.00 57.06 102 ARG A N 1
ATOM 767 C CA . ARG A 1 102 ? 6.299 8.720 -14.503 1.00 57.06 102 ARG A CA 1
ATOM 768 C C . ARG A 1 102 ? 4.975 8.878 -13.746 1.00 57.06 102 ARG A C 1
ATOM 770 O O . ARG A 1 102 ? 4.977 9.381 -12.620 1.00 57.06 102 ARG A O 1
ATOM 777 N N . CYS A 1 103 ? 3.848 8.515 -14.362 1.00 55.91 103 CYS A N 1
ATOM 778 C CA . CYS A 1 103 ? 2.517 8.910 -13.898 1.00 55.91 103 CYS A CA 1
ATOM 779 C C . CYS A 1 103 ? 2.136 8.325 -12.519 1.00 55.91 103 CYS A C 1
ATOM 781 O O . CYS A 1 103 ? 1.327 8.918 -11.803 1.00 55.91 103 CYS A O 1
ATOM 783 N N . GLY A 1 104 ? 2.783 7.235 -12.082 1.00 69.12 104 GLY A N 1
ATOM 784 C CA . GLY A 1 104 ? 2.473 6.570 -10.809 1.00 69.12 104 GLY A CA 1
ATOM 785 C C . GLY A 1 104 ? 2.609 7.460 -9.564 1.00 69.12 104 GLY A C 1
ATOM 786 O O . GLY A 1 104 ? 1.818 7.336 -8.633 1.00 69.12 104 GLY A O 1
ATOM 787 N N . ALA A 1 105 ? 3.549 8.414 -9.545 1.00 77.44 105 ALA A N 1
ATOM 788 C CA . ALA A 1 105 ? 3.742 9.292 -8.384 1.00 77.44 105 ALA A CA 1
ATOM 789 C C . ALA A 1 105 ? 2.646 10.367 -8.251 1.00 77.44 105 ALA A C 1
ATOM 791 O O . ALA A 1 105 ? 2.221 10.685 -7.140 1.00 77.44 105 ALA A O 1
ATOM 792 N N . ARG A 1 106 ? 2.142 10.907 -9.374 1.00 82.38 106 ARG A N 1
ATOM 793 C CA . ARG A 1 106 ? 1.054 11.904 -9.369 1.00 82.38 106 ARG A CA 1
ATOM 794 C C . ARG A 1 106 ? -0.224 11.314 -8.777 1.00 82.38 106 ARG A C 1
ATOM 796 O O . ARG A 1 106 ? -0.929 12.002 -8.046 1.00 82.38 106 ARG A O 1
ATOM 803 N N . ARG A 1 107 ? -0.468 10.025 -9.022 1.00 87.75 107 ARG A N 1
ATOM 804 C CA . ARG A 1 107 ? -1.640 9.316 -8.509 1.00 87.75 107 ARG A CA 1
ATOM 805 C C . ARG A 1 107 ? -1.734 9.318 -6.981 1.00 87.75 107 ARG A C 1
ATOM 807 O O . ARG A 1 107 ? -2.838 9.338 -6.444 1.00 87.75 107 ARG A O 1
ATOM 814 N N . VAL A 1 108 ? -0.599 9.348 -6.285 1.00 90.31 108 VAL A N 1
ATOM 815 C CA . VAL A 1 108 ? -0.553 9.444 -4.817 1.00 90.31 108 VAL A CA 1
ATOM 816 C C . VAL A 1 108 ? -1.148 10.768 -4.337 1.00 90.31 108 VAL A C 1
ATOM 818 O O . VAL A 1 108 ? -1.923 10.787 -3.381 1.00 90.31 108 VAL A O 1
ATOM 821 N N . LEU A 1 109 ? -0.831 11.866 -5.032 1.00 90.94 109 LEU A N 1
ATOM 822 C CA . LEU A 1 109 ? -1.383 13.189 -4.736 1.00 90.94 109 LEU A CA 1
ATOM 823 C C . LEU A 1 109 ? -2.886 13.223 -5.016 1.00 90.94 109 LEU A C 1
ATOM 825 O O . LEU A 1 109 ? -3.642 13.679 -4.165 1.00 90.94 109 LEU A O 1
ATOM 829 N N . ASP A 1 110 ? -3.330 12.659 -6.144 1.00 91.12 110 ASP 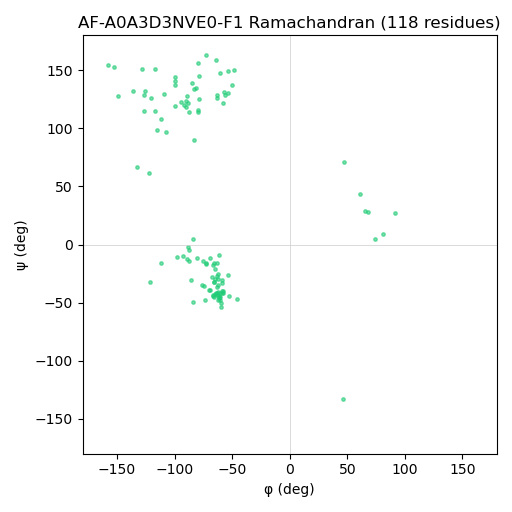A N 1
ATOM 830 C CA . ASP A 1 110 ? -4.760 12.578 -6.466 1.00 91.12 110 ASP A CA 1
ATOM 831 C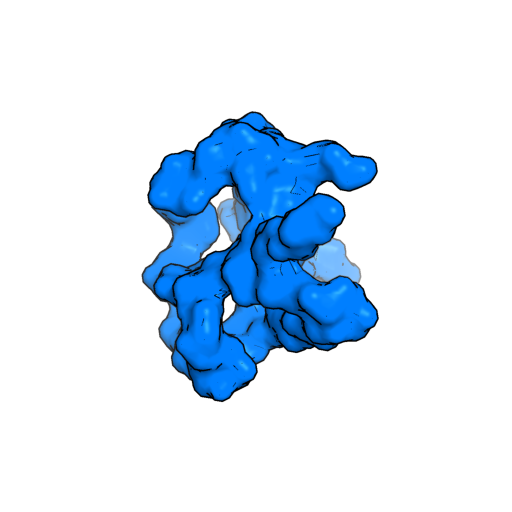 C . ASP A 1 110 ? -5.541 11.810 -5.387 1.00 91.12 110 ASP A C 1
ATOM 833 O O . ASP A 1 110 ? -6.639 12.215 -5.000 1.00 91.12 110 ASP A O 1
ATOM 837 N N . TRP A 1 111 ? -4.976 10.706 -4.883 1.00 93.50 111 TRP A N 1
ATOM 838 C CA . TRP A 1 111 ? -5.542 9.961 -3.760 1.00 93.50 111 TRP A CA 1
ATOM 839 C C . TRP A 1 111 ? -5.648 10.845 -2.517 1.00 93.50 111 TRP A C 1
ATOM 841 O O . TRP A 1 111 ? -6.739 11.004 -1.967 1.00 93.50 111 TRP A O 1
ATOM 851 N N . ALA A 1 112 ? -4.546 11.474 -2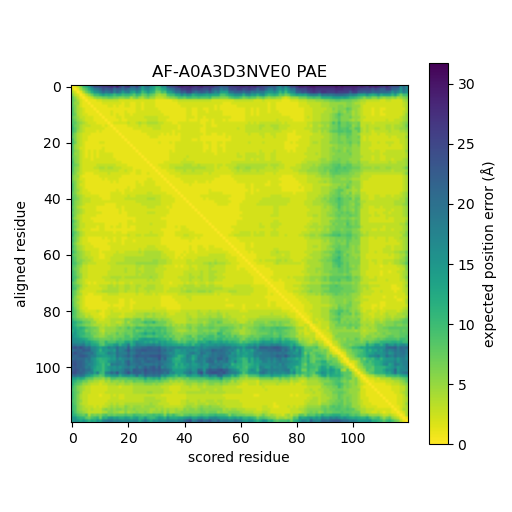.106 1.00 93.75 112 ALA A N 1
ATOM 852 C CA . ALA A 1 112 ? -4.518 12.338 -0.931 1.00 93.75 112 ALA A CA 1
ATOM 853 C C . ALA A 1 112 ? -5.511 13.512 -1.033 1.00 93.75 112 ALA A C 1
ATOM 855 O O . ALA A 1 112 ? -6.187 13.831 -0.057 1.00 93.75 112 ALA A O 1
ATOM 856 N N . GLU A 1 113 ? -5.658 14.131 -2.203 1.00 93.62 113 GLU A N 1
ATOM 857 C CA . GLU A 1 113 ? -6.580 15.252 -2.419 1.00 93.62 113 GLU A CA 1
ATOM 858 C C . GLU A 1 113 ? -8.053 14.829 -2.355 1.00 93.62 113 GLU A C 1
ATOM 860 O O . GLU A 1 113 ? -8.881 15.549 -1.790 1.00 93.62 113 GLU A O 1
ATOM 865 N N . ARG A 1 114 ? -8.389 13.655 -2.899 1.00 93.25 114 ARG A N 1
ATOM 866 C CA . ARG A 1 114 ? -9.773 13.162 -2.980 1.00 93.25 114 ARG A CA 1
ATOM 867 C C . ARG A 1 114 ? -10.323 12.698 -1.643 1.00 93.25 114 ARG A C 1
ATOM 869 O O . ARG A 1 114 ? -11.435 13.072 -1.272 1.00 93.25 114 ARG A O 1
ATOM 876 N N . ILE A 1 115 ? -9.551 11.890 -0.917 1.00 93.94 115 ILE A N 1
ATOM 877 C CA . ILE A 1 115 ? -9.992 11.337 0.371 1.00 93.94 115 ILE A CA 1
ATOM 878 C C . ILE A 1 115 ? -9.482 12.115 1.570 1.00 93.94 115 ILE A C 1
ATOM 880 O O . ILE A 1 115 ? -10.003 11.904 2.656 1.00 93.94 115 ILE A O 1
ATOM 884 N N . TYR A 1 116 ? -8.540 13.043 1.394 1.00 93.12 116 TYR A N 1
ATOM 885 C CA . TYR A 1 116 ? -8.070 13.941 2.447 1.00 93.12 116 TYR A CA 1
ATOM 886 C C . TYR A 1 116 ? -7.775 13.179 3.754 1.00 93.12 116 TYR A C 1
ATOM 888 O O . TYR A 1 116 ? -8.577 13.275 4.688 1.00 93.12 116 TYR A O 1
ATOM 896 N N . PRO A 1 117 ? -6.693 12.368 3.795 1.00 90.06 117 PRO A N 1
ATOM 897 C CA . PRO A 1 117 ? -6.386 11.502 4.930 1.00 90.06 117 PRO A CA 1
ATOM 898 C C . PRO A 1 117 ? -6.467 12.235 6.270 1.00 90.06 117 PRO A C 1
ATOM 900 O O . PRO A 1 117 ? -6.244 13.451 6.345 1.00 90.06 117 PRO A O 1
ATOM 903 N N . ALA A 1 118 ? -6.810 11.494 7.321 1.00 86.62 118 ALA A N 1
ATOM 904 C CA . ALA A 1 118 ? -6.968 12.041 8.654 1.00 86.62 118 ALA A CA 1
ATOM 905 C C . ALA A 1 118 ? -5.699 12.801 9.067 1.00 86.62 118 ALA A C 1
ATOM 907 O O . ALA A 1 118 ? -4.578 12.309 8.946 1.00 86.62 118 ALA A O 1
ATOM 908 N N . ARG A 1 119 ? -5.884 14.033 9.548 1.00 72.94 119 ARG A N 1
ATOM 909 C CA . ARG A 1 119 ? -4.800 14.817 10.140 1.00 72.94 119 ARG A CA 1
ATOM 910 C C . ARG A 1 119 ? -4.611 14.309 11.566 1.00 72.94 119 ARG A C 1
ATOM 912 O O . ARG A 1 119 ? -5.542 14.417 12.363 1.00 72.94 119 ARG A O 1
ATOM 919 N N . ILE A 1 120 ? -3.457 13.703 11.823 1.00 59.44 120 ILE A N 1
ATOM 920 C CA . ILE A 1 120 ? -3.054 13.163 13.128 1.00 59.44 120 ILE A CA 1
ATOM 921 C C . ILE A 1 120 ? -2.365 14.261 13.933 1.00 59.44 120 ILE A C 1
ATOM 923 O O . ILE A 1 120 ? -1.572 15.011 13.318 1.00 59.44 120 ILE A O 1
#

Radius of gyration: 15.22 Å; Cα contacts (8 Å, |Δi|>4): 193; chains: 1; bounding box: 37×30×47 Å

Mean predicted aligned error: 5.2 Å

Foldseek 3Di:
DPAAAAEEEEAQCFLNPVVVVVCVVCVVVVHHYAYEYEHQDPVRQVNNCVVCVNYHYDNRHLVVDDCVVPAAAQRHAYYHYDQDCCQVDVVVVPPDHDPVSVCRVVSSVVNCVHRVYHDD

Secondary structure (DSSP, 8-state):
-PPPPEEEEEET-TTSHHHHHHHHHHHHTT--EEEEEEES-HHHHHHHHHH-TTSEEEES-TTT--GGGT--TTT-SEEEE----TTT-GGGTTPPP-TGGGHHHHHHHHHHHHH-----